Protein AF-A0A531M5A5-F1 (afdb_monomer_lite)

Sequence (83 aa):
MGMGTATGTSTWKSDIAFALLAALLLLALNAQQGFPQLANPAGDNDSLLQLVEVRDLLAGQGWFDLHQYRMGLEGGFVMHWSR

Foldseek 3Di:
DDDDDDPDDDCVVVVVVVVVVVVVVVVVVCCVVPVVQLPDPPHDPVSVLVVVVVVVVVVPQDQAQQFDCPDDDHRGDGDPDHD

Structure (mmCIF, N/CA/C/O backbone):
data_AF-A0A531M5A5-F1
#
_entry.id   AF-A0A531M5A5-F1
#
loop_
_atom_site.group_PDB
_atom_site.id
_atom_site.type_symbol
_atom_site.label_atom_id
_atom_site.label_alt_id
_atom_site.label_comp_id
_atom_site.label_asym_id
_atom_site.label_entity_id
_atom_site.label_seq_id
_atom_site.pdbx_PDB_ins_code
_atom_site.Cartn_x
_atom_site.Cartn_y
_atom_site.Cartn_z
_atom_site.occupancy
_atom_site.B_iso_or_equiv
_atom_site.auth_seq_id
_atom_site.auth_comp_id
_atom_site.auth_asym_id
_atom_site.auth_atom_id
_atom_site.pdbx_PDB_model_num
ATOM 1 N N . MET A 1 1 ? -33.404 2.840 56.145 1.00 44.34 1 MET A N 1
ATOM 2 C CA . MET A 1 1 ? -32.867 1.760 55.291 1.00 44.34 1 MET A CA 1
ATOM 3 C C . MET A 1 1 ? -33.189 2.122 53.845 1.00 44.34 1 MET A C 1
ATOM 5 O O . MET A 1 1 ? -34.261 1.794 53.365 1.00 44.34 1 MET A O 1
ATOM 9 N N . GLY A 1 2 ? -32.350 2.950 53.215 1.00 48.00 2 GLY A N 1
ATOM 10 C CA . GLY A 1 2 ? -32.554 3.415 51.839 1.00 48.00 2 GLY A CA 1
ATOM 11 C C . GLY A 1 2 ? -31.699 2.579 50.898 1.00 48.00 2 GLY A C 1
ATOM 12 O O . GLY A 1 2 ? -30.478 2.692 50.934 1.00 48.00 2 GLY A O 1
ATOM 13 N N . MET A 1 3 ? -32.332 1.704 50.122 1.00 53.81 3 MET A N 1
ATOM 14 C CA . MET A 1 3 ? -31.669 0.868 49.124 1.00 53.81 3 MET A CA 1
ATOM 15 C C . MET A 1 3 ? -31.356 1.740 47.900 1.00 53.81 3 MET A C 1
ATOM 17 O O . MET A 1 3 ? -32.269 2.184 47.209 1.00 53.81 3 MET A O 1
ATOM 21 N N . GLY A 1 4 ? -30.078 2.036 47.665 1.00 58.72 4 GLY A N 1
ATOM 22 C CA . GLY A 1 4 ? -29.631 2.762 46.478 1.00 58.72 4 GLY A CA 1
ATOM 23 C C . GLY A 1 4 ? -29.689 1.872 45.237 1.00 58.72 4 GLY A C 1
ATOM 24 O O . GLY A 1 4 ? -29.166 0.762 45.247 1.00 58.72 4 GLY A O 1
ATOM 25 N N . THR A 1 5 ? -30.292 2.362 44.156 1.00 54.84 5 THR A N 1
ATOM 26 C CA . THR A 1 5 ? -30.198 1.738 42.831 1.00 54.84 5 THR A CA 1
ATOM 27 C C . THR A 1 5 ? -29.223 2.547 41.983 1.00 54.84 5 THR A C 1
ATOM 29 O O . THR A 1 5 ? -29.597 3.552 41.380 1.00 54.84 5 THR A O 1
ATOM 32 N N . ALA A 1 6 ? -27.954 2.139 41.963 1.00 59.09 6 ALA A N 1
ATOM 33 C CA . ALA A 1 6 ? -26.986 2.666 41.009 1.00 59.09 6 ALA A CA 1
ATOM 34 C C . ALA A 1 6 ? -27.261 2.031 39.638 1.00 59.09 6 ALA A C 1
ATOM 36 O O . ALA A 1 6 ? -26.921 0.874 39.393 1.00 59.09 6 ALA A O 1
ATOM 37 N N . THR A 1 7 ? -27.918 2.773 38.751 1.00 57.59 7 THR A N 1
ATOM 38 C CA . THR A 1 7 ? -28.129 2.360 37.361 1.00 57.59 7 THR A CA 1
ATOM 39 C C . THR A 1 7 ? -26.808 2.508 36.608 1.00 57.59 7 THR A C 1
ATOM 41 O O . THR A 1 7 ? -26.451 3.604 36.182 1.00 57.59 7 THR A O 1
ATOM 44 N N . GLY A 1 8 ? -26.044 1.422 36.483 1.00 64.25 8 GLY A N 1
ATOM 45 C CA . GLY A 1 8 ? -24.822 1.408 35.680 1.00 64.25 8 GLY A CA 1
ATOM 46 C C . GLY A 1 8 ? -25.153 1.629 34.204 1.00 64.25 8 GLY A C 1
ATOM 47 O O . GLY A 1 8 ? -25.836 0.812 33.587 1.00 64.25 8 GLY A O 1
ATOM 48 N N . THR A 1 9 ? -24.698 2.739 33.629 1.00 72.06 9 THR A N 1
ATOM 49 C CA . THR A 1 9 ? -24.774 2.966 32.185 1.00 72.06 9 THR A CA 1
ATOM 50 C C . THR A 1 9 ? -23.757 2.066 31.480 1.00 72.06 9 THR A C 1
ATOM 52 O O . THR A 1 9 ? -22.605 1.952 31.884 1.00 72.06 9 THR A O 1
ATOM 55 N N . SER A 1 10 ? -24.188 1.383 30.421 1.00 73.62 10 SER A N 1
ATOM 56 C CA . SER A 1 10 ? -23.341 0.483 29.632 1.00 73.62 10 SER A CA 1
ATOM 57 C C . SER A 1 10 ? -22.301 1.282 28.823 1.00 73.62 10 SER A C 1
ATOM 59 O O . SER A 1 10 ? -22.675 1.959 27.863 1.00 73.62 10 SER A O 1
ATOM 61 N N . THR A 1 11 ? -21.012 1.169 29.161 1.00 87.44 11 THR A N 1
ATOM 62 C CA . THR A 1 11 ? -19.905 1.952 28.564 1.00 87.44 11 THR A CA 1
ATOM 63 C C . THR A 1 11 ? -19.251 1.326 27.330 1.00 87.44 11 THR A C 1
ATOM 65 O O . THR A 1 11 ? -18.557 2.031 26.603 1.00 87.44 11 THR A O 1
ATOM 68 N N . TRP A 1 12 ? -19.510 0.046 27.027 1.00 91.75 12 TRP A N 1
ATOM 69 C CA . TRP A 1 12 ? -18.735 -0.724 26.036 1.00 91.75 12 TRP A CA 1
ATOM 70 C C . TRP A 1 12 ? -18.671 -0.096 24.635 1.00 91.75 12 TRP A C 1
ATOM 72 O O . TRP A 1 12 ? -17.673 -0.235 23.937 1.00 91.75 12 TRP A O 1
ATOM 82 N N . LYS A 1 13 ? -19.721 0.621 24.211 1.00 92.25 13 LYS A N 1
ATOM 83 C CA . LYS A 1 13 ? -19.732 1.334 22.923 1.00 92.25 13 LYS A CA 1
ATOM 84 C C . LYS A 1 13 ? -18.720 2.475 22.902 1.00 92.25 13 LYS A C 1
ATOM 86 O O . LYS A 1 13 ? -18.031 2.653 21.903 1.00 92.25 13 LYS A O 1
ATOM 91 N N . SER A 1 14 ? -18.639 3.232 23.994 1.00 92.38 14 SER A N 1
ATOM 92 C CA . SER A 1 14 ? -17.650 4.294 24.162 1.00 92.38 14 SER A CA 1
ATOM 93 C C . SER A 1 14 ? -16.248 3.702 24.221 1.00 92.38 14 SER A C 1
ATOM 95 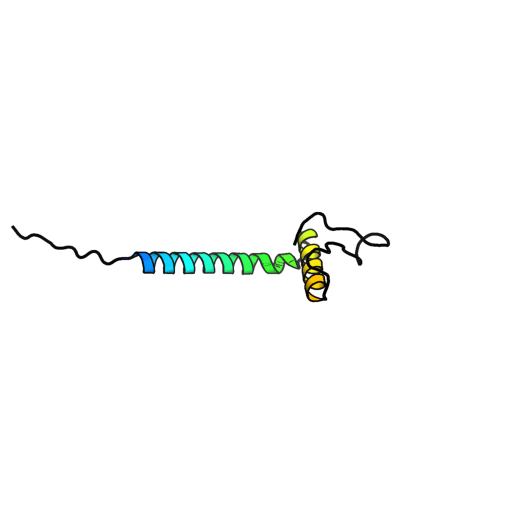O O . SER A 1 14 ? -15.355 4.210 23.555 1.00 92.38 14 SER A O 1
ATOM 97 N N . ASP A 1 15 ? -16.076 2.583 24.926 1.00 94.81 15 ASP A N 1
ATOM 98 C CA . ASP A 1 15 ? -14.788 1.891 25.029 1.00 94.81 15 ASP A CA 1
ATOM 99 C C . ASP A 1 15 ? -14.297 1.410 23.649 1.00 94.81 15 ASP A C 1
ATOM 101 O O . ASP A 1 15 ? -13.148 1.653 23.281 1.00 94.81 15 ASP A O 1
ATOM 105 N N . ILE A 1 16 ? -15.181 0.822 22.829 1.00 97.12 16 ILE A N 1
ATOM 106 C CA . ILE A 1 16 ? -14.874 0.458 21.435 1.00 97.12 16 ILE A CA 1
ATOM 107 C C . ILE A 1 16 ? -14.563 1.694 20.594 1.00 97.12 16 ILE A C 1
ATOM 109 O O . ILE A 1 16 ? -13.605 1.675 19.824 1.00 97.12 16 ILE A O 1
ATOM 113 N N . ALA A 1 17 ? -15.348 2.765 20.717 1.00 96.88 17 ALA A N 1
ATOM 114 C CA . ALA A 1 17 ? -15.104 3.988 19.960 1.00 96.88 17 ALA A CA 1
ATOM 115 C C . ALA A 1 17 ? -13.723 4.578 20.286 1.00 96.88 17 ALA A C 1
ATOM 117 O O . ALA A 1 17 ? -12.979 4.928 19.373 1.00 96.88 17 ALA A O 1
ATOM 118 N N . PHE A 1 18 ? -13.339 4.618 21.565 1.00 97.69 18 PHE A N 1
ATOM 119 C CA . PHE A 1 18 ? -12.008 5.056 21.980 1.00 97.69 18 PHE A CA 1
ATOM 120 C C . PHE A 1 18 ? -10.906 4.121 21.484 1.00 97.69 18 PHE A C 1
ATOM 122 O O . PHE A 1 18 ? -9.893 4.607 20.985 1.00 97.69 18 PHE A O 1
ATOM 129 N N . ALA A 1 19 ? -11.104 2.803 21.556 1.00 97.75 19 ALA A N 1
ATOM 130 C CA . ALA A 1 19 ? -10.139 1.835 21.042 1.00 97.75 19 ALA A CA 1
ATOM 131 C C . ALA A 1 19 ? -9.928 1.985 19.526 1.00 97.75 19 ALA A C 1
ATOM 133 O O . ALA A 1 19 ? -8.790 1.992 19.062 1.00 97.75 19 ALA A O 1
ATOM 134 N N . LEU A 1 20 ? -11.006 2.169 18.757 1.00 98.50 20 LEU A N 1
ATOM 135 C CA . LEU A 1 20 ? -10.935 2.407 17.315 1.00 98.50 20 LEU A CA 1
ATOM 136 C C . LEU A 1 20 ? -10.237 3.729 16.992 1.00 98.50 20 LEU A C 1
ATOM 138 O O . LEU A 1 20 ? -9.370 3.758 16.124 1.00 98.50 20 LEU A O 1
ATOM 142 N N . LEU A 1 21 ? -10.565 4.811 17.703 1.00 98.62 21 LEU A N 1
ATOM 143 C CA . LEU A 1 21 ? -9.898 6.103 17.522 1.00 98.62 21 LEU A CA 1
ATOM 144 C C . LEU A 1 21 ? -8.402 6.014 17.836 1.00 98.62 21 LEU A C 1
ATOM 146 O O . LEU A 1 21 ? -7.588 6.520 17.067 1.00 98.62 21 LEU A O 1
ATOM 150 N N . ALA A 1 22 ? -8.033 5.337 18.923 1.00 98.50 22 ALA A N 1
ATOM 151 C CA . ALA A 1 22 ? -6.638 5.111 19.278 1.00 98.50 22 ALA A CA 1
ATOM 152 C C . ALA A 1 22 ? -5.914 4.267 18.218 1.00 98.50 22 ALA A C 1
ATOM 154 O O . ALA A 1 22 ? -4.810 4.621 17.808 1.00 98.50 22 ALA A O 1
ATOM 155 N N . ALA A 1 23 ? -6.541 3.195 17.723 1.00 98.56 23 ALA A N 1
ATOM 156 C CA . ALA A 1 23 ? -5.972 2.348 16.677 1.00 98.56 23 ALA A CA 1
ATOM 157 C C . ALA A 1 23 ? -5.764 3.117 15.364 1.00 98.56 23 ALA A C 1
ATOM 159 O O . ALA A 1 23 ? -4.696 3.025 14.765 1.00 98.56 23 ALA A O 1
ATOM 160 N N . LEU A 1 24 ? -6.748 3.917 14.941 1.00 98.62 24 LEU A N 1
ATOM 161 C CA . LEU A 1 24 ? -6.643 4.753 13.744 1.00 98.62 24 LEU A CA 1
ATOM 162 C C . LEU A 1 24 ? -5.577 5.840 13.895 1.00 98.62 24 LEU A C 1
ATOM 164 O O . LEU A 1 24 ? -4.831 6.087 12.951 1.00 98.62 24 LEU A O 1
ATOM 168 N N . LEU A 1 25 ? -5.468 6.459 15.073 1.00 98.50 25 LEU A N 1
ATOM 169 C CA . LEU A 1 25 ? -4.420 7.437 15.351 1.00 98.50 25 LEU A CA 1
ATOM 170 C C . LEU A 1 25 ? -3.034 6.793 15.269 1.00 98.50 25 LEU A C 1
ATOM 172 O O . LEU A 1 25 ? -2.160 7.312 14.581 1.00 98.50 25 LEU A O 1
ATOM 176 N N . LEU A 1 26 ? -2.834 5.649 15.927 1.00 98.44 26 LEU A N 1
ATOM 177 C CA . LEU A 1 26 ? -1.567 4.922 15.864 1.00 98.44 26 LEU A CA 1
ATOM 178 C C . LEU A 1 26 ? -1.246 4.486 14.433 1.00 98.44 26 LEU A C 1
ATOM 180 O O . LEU A 1 26 ? -0.109 4.652 13.997 1.00 98.44 26 LEU A O 1
ATOM 184 N N . LEU A 1 27 ? -2.232 3.990 13.685 1.00 98.12 27 LEU A N 1
ATOM 185 C CA . LEU A 1 27 ? -2.068 3.640 12.277 1.00 98.12 27 LEU A CA 1
ATOM 186 C C . LEU A 1 27 ? -1.630 4.853 11.447 1.00 98.12 27 LEU A C 1
ATOM 188 O O . LEU A 1 27 ? -0.672 4.752 10.686 1.00 98.12 27 LEU A O 1
ATOM 192 N N . ALA A 1 28 ? -2.285 6.003 11.621 1.00 97.94 28 ALA A N 1
ATOM 193 C CA . ALA A 1 28 ? -1.955 7.229 10.902 1.00 97.94 28 ALA A CA 1
ATOM 194 C C . ALA A 1 28 ? -0.539 7.724 11.227 1.00 97.94 28 ALA A C 1
ATOM 196 O O . ALA A 1 28 ? 0.198 8.100 10.319 1.00 97.94 28 ALA A O 1
ATOM 197 N N . LEU A 1 29 ? -0.129 7.675 12.498 1.00 97.69 29 LEU A N 1
ATOM 198 C CA . LEU A 1 29 ? 1.227 8.044 12.912 1.00 97.69 29 LEU A CA 1
ATOM 199 C C . LEU A 1 29 ? 2.279 7.103 12.308 1.00 97.69 29 LEU A C 1
ATOM 201 O O . LEU A 1 29 ? 3.282 7.578 11.776 1.00 97.69 29 LEU A O 1
ATOM 205 N N . ASN A 1 30 ? 2.028 5.790 12.321 1.00 96.81 30 ASN A N 1
ATOM 206 C CA . ASN A 1 30 ? 2.914 4.810 11.689 1.00 96.81 30 ASN A CA 1
ATOM 207 C C . ASN A 1 30 ? 3.011 5.034 10.173 1.00 96.81 30 ASN A C 1
ATOM 209 O O . ASN A 1 30 ? 4.109 5.045 9.627 1.00 96.81 30 ASN A O 1
ATOM 213 N N . ALA A 1 31 ? 1.888 5.275 9.492 1.00 95.00 31 ALA A N 1
ATOM 214 C CA . ALA A 1 31 ? 1.873 5.542 8.055 1.00 95.00 31 ALA A CA 1
ATOM 215 C C . ALA A 1 31 ? 2.624 6.837 7.705 1.00 95.00 31 ALA A C 1
ATOM 217 O O . ALA A 1 31 ? 3.456 6.841 6.798 1.00 95.00 31 ALA A O 1
ATOM 218 N N . GLN A 1 32 ? 2.398 7.913 8.468 1.00 96.12 32 GLN A N 1
ATOM 219 C CA . GLN A 1 32 ? 3.073 9.200 8.284 1.00 96.12 32 GLN A CA 1
ATOM 220 C C . GLN A 1 32 ? 4.596 9.074 8.419 1.00 96.12 32 GLN A C 1
ATOM 222 O O . GLN A 1 32 ? 5.337 9.769 7.724 1.00 96.12 32 GLN A O 1
ATOM 227 N N . GLN A 1 33 ? 5.059 8.198 9.313 1.00 92.69 33 GLN A N 1
ATOM 228 C CA . GLN A 1 33 ? 6.479 7.955 9.542 1.00 92.69 33 GLN A CA 1
ATOM 229 C C . GLN A 1 33 ? 7.086 6.854 8.678 1.00 92.69 33 GLN A C 1
ATOM 231 O O . GLN A 1 33 ? 8.306 6.801 8.638 1.00 92.69 33 GLN A O 1
ATOM 236 N N . GLY A 1 34 ? 6.300 5.970 8.060 1.00 91.00 34 GLY A N 1
ATOM 237 C CA . GLY A 1 34 ? 6.808 4.819 7.305 1.00 91.00 34 GLY 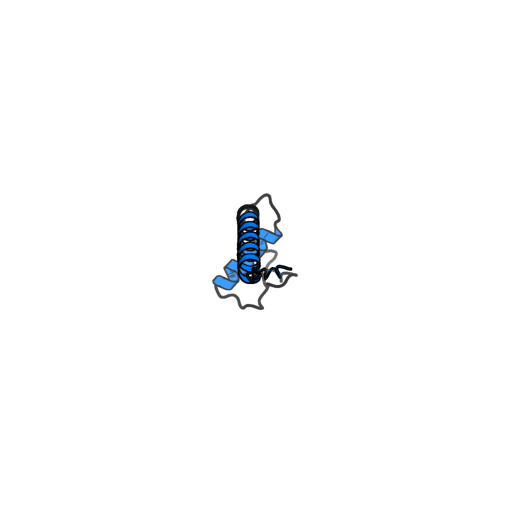A CA 1
ATOM 238 C C . GLY A 1 34 ? 6.710 4.971 5.787 1.00 91.00 34 GLY A C 1
ATOM 239 O O . GLY A 1 34 ? 7.591 4.515 5.065 1.00 91.00 34 GLY A O 1
ATOM 240 N N . PHE A 1 35 ? 5.665 5.624 5.271 1.00 90.81 35 PHE A N 1
ATOM 241 C CA . PHE A 1 35 ? 5.469 5.756 3.822 1.00 90.81 35 PHE A CA 1
ATOM 242 C C . PHE A 1 35 ? 6.588 6.523 3.105 1.00 90.81 35 PHE A C 1
ATOM 244 O O . PHE A 1 35 ? 6.992 6.074 2.030 1.00 90.81 35 PHE A O 1
ATOM 251 N N . PRO A 1 36 ? 7.143 7.622 3.655 1.00 91.31 36 PRO A N 1
ATOM 252 C CA . PRO A 1 36 ? 8.284 8.291 3.025 1.00 91.31 36 PRO A CA 1
ATOM 253 C C . PRO A 1 36 ? 9.515 7.385 2.826 1.00 91.31 36 PRO A C 1
ATOM 255 O O . PRO A 1 36 ? 10.326 7.623 1.935 1.00 91.31 36 PRO A O 1
ATOM 258 N N . GLN A 1 37 ? 9.656 6.338 3.637 1.00 90.62 37 GLN A N 1
ATOM 259 C CA . GLN A 1 37 ? 10.817 5.461 3.708 1.00 90.62 37 GLN A CA 1
ATOM 260 C C . GLN A 1 37 ? 10.747 4.379 2.639 1.00 90.62 37 GLN A C 1
ATOM 262 O O . GLN A 1 37 ? 11.794 3.940 2.177 1.00 90.62 37 GLN A O 1
ATOM 267 N N . LEU A 1 38 ? 9.541 4.029 2.181 1.00 88.88 38 LEU A N 1
ATOM 268 C CA . LEU A 1 38 ? 9.343 3.082 1.084 1.00 88.88 38 LEU A CA 1
ATOM 269 C C . LEU A 1 38 ? 10.016 3.552 -0.211 1.00 88.88 38 LEU A C 1
ATOM 271 O O . LEU A 1 38 ? 10.496 2.739 -0.991 1.00 88.88 38 LEU A O 1
ATOM 275 N N . ALA A 1 39 ? 10.058 4.869 -0.429 1.00 86.44 39 ALA A N 1
ATOM 276 C CA . ALA A 1 39 ? 10.661 5.493 -1.603 1.00 86.44 39 ALA A CA 1
ATOM 277 C C . ALA A 1 39 ? 12.049 6.103 -1.328 1.00 86.44 39 ALA A C 1
ATOM 279 O O . ALA A 1 39 ? 12.575 6.814 -2.184 1.00 86.44 39 ALA A O 1
ATOM 280 N N . ASN A 1 40 ? 12.638 5.872 -0.147 1.00 90.50 40 ASN A N 1
ATOM 281 C CA . ASN A 1 40 ? 13.923 6.456 0.233 1.00 90.50 40 ASN A CA 1
ATOM 282 C C . ASN A 1 40 ? 15.091 5.724 -0.464 1.00 90.50 40 ASN A C 1
ATOM 284 O O . ASN A 1 40 ? 15.379 4.586 -0.098 1.00 90.50 40 ASN A O 1
ATOM 288 N N . PRO A 1 41 ? 15.841 6.367 -1.383 1.00 83.06 41 PRO A N 1
ATOM 289 C CA . PRO A 1 41 ? 16.951 5.724 -2.098 1.00 83.06 41 PRO A CA 1
ATOM 290 C C . PRO A 1 41 ? 18.160 5.389 -1.217 1.00 83.06 41 PRO A C 1
ATOM 292 O O . PRO A 1 41 ? 19.008 4.599 -1.613 1.00 83.06 41 PRO A O 1
ATOM 295 N N . ALA A 1 42 ? 18.263 6.017 -0.044 1.00 87.81 42 ALA A N 1
ATOM 296 C CA . ALA A 1 42 ? 19.275 5.711 0.966 1.00 87.81 42 ALA A CA 1
ATOM 297 C C . ALA A 1 42 ? 18.749 4.752 2.053 1.00 87.81 42 ALA A C 1
ATOM 299 O O . ALA A 1 42 ? 19.413 4.555 3.070 1.00 87.81 42 ALA A O 1
ATOM 300 N N . GLY A 1 43 ? 17.526 4.241 1.884 1.00 86.25 43 GLY A N 1
ATOM 301 C CA . GLY A 1 43 ? 16.860 3.335 2.809 1.00 86.25 43 GLY A CA 1
ATOM 302 C C . GLY A 1 43 ? 17.074 1.866 2.458 1.00 86.25 43 GLY A C 1
ATOM 303 O O . GLY A 1 43 ? 18.083 1.477 1.877 1.00 86.25 43 GLY A O 1
ATOM 304 N N . ASP A 1 44 ? 16.101 1.050 2.846 1.00 88.19 44 ASP A N 1
ATOM 305 C CA . ASP A 1 44 ? 16.059 -0.366 2.511 1.00 88.19 44 ASP A CA 1
ATOM 306 C C . ASP A 1 44 ? 15.727 -0.567 1.021 1.00 88.19 44 ASP A C 1
ATOM 308 O O . ASP A 1 44 ? 14.708 -0.085 0.521 1.00 88.19 44 ASP A O 1
ATOM 312 N N . ASN A 1 45 ? 16.591 -1.294 0.311 1.00 86.75 45 ASN A N 1
ATOM 313 C CA . ASN A 1 45 ? 16.401 -1.582 -1.107 1.00 86.75 45 ASN A CA 1
ATOM 314 C C . ASN A 1 45 ? 15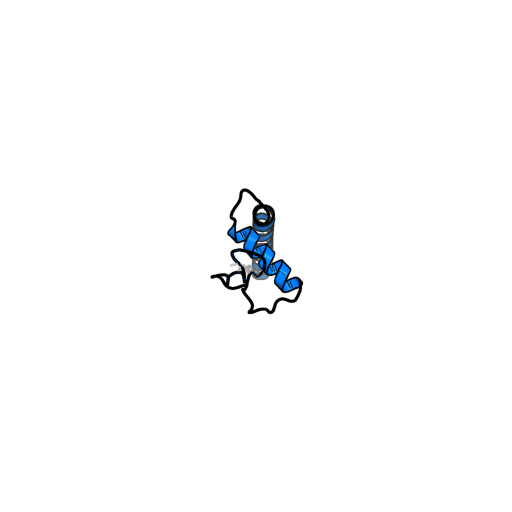.178 -2.474 -1.348 1.00 86.75 45 ASN A C 1
ATOM 316 O O . ASN A 1 45 ? 14.517 -2.314 -2.374 1.00 86.75 45 ASN A O 1
ATOM 320 N N . ASP A 1 46 ? 14.842 -3.368 -0.415 1.00 90.50 46 ASP A N 1
ATOM 321 C CA . ASP A 1 46 ? 13.706 -4.277 -0.579 1.00 90.50 46 ASP A CA 1
ATOM 322 C C . ASP A 1 46 ? 12.386 -3.501 -0.612 1.00 90.50 46 ASP A C 1
ATOM 324 O O . ASP A 1 46 ? 11.516 -3.782 -1.436 1.00 90.50 46 ASP A O 1
ATOM 328 N N . SER A 1 47 ? 12.275 -2.440 0.188 1.00 90.38 47 SER A N 1
ATOM 329 C CA . SER A 1 47 ? 11.126 -1.530 0.176 1.00 90.38 47 SER A CA 1
ATOM 330 C C . SER A 1 47 ? 10.881 -0.890 -1.204 1.00 90.38 47 SER A C 1
ATOM 332 O O . SER A 1 47 ? 9.741 -0.822 -1.670 1.00 90.38 47 SER A O 1
ATOM 334 N N . LEU A 1 48 ? 11.941 -0.482 -1.912 1.00 90.19 48 LEU A N 1
ATOM 335 C CA . LEU A 1 48 ? 11.828 0.037 -3.282 1.00 90.19 48 LEU A CA 1
ATOM 336 C C . LEU A 1 48 ? 11.397 -1.050 -4.266 1.00 90.19 48 LEU A C 1
ATOM 338 O O . LEU A 1 48 ? 10.574 -0.801 -5.150 1.00 90.19 48 LEU A O 1
ATOM 342 N N . LEU A 1 49 ? 11.945 -2.255 -4.120 1.00 90.88 49 LEU A N 1
ATOM 343 C CA . LEU A 1 49 ? 11.597 -3.389 -4.968 1.00 90.88 49 LEU A CA 1
ATOM 344 C C . LEU A 1 49 ? 10.130 -3.808 -4.795 1.00 90.88 49 LEU A C 1
ATOM 346 O O . LEU A 1 49 ? 9.453 -4.071 -5.788 1.00 90.88 49 LEU A O 1
ATOM 350 N N . GLN A 1 50 ? 9.605 -3.770 -3.572 1.00 91.19 50 GLN A N 1
ATOM 351 C CA . GLN A 1 50 ? 8.182 -3.991 -3.296 1.00 91.19 50 GLN A CA 1
ATOM 352 C C . GLN A 1 50 ? 7.298 -2.919 -3.955 1.00 91.19 50 GLN A C 1
ATOM 354 O O . GLN A 1 50 ? 6.244 -3.237 -4.507 1.00 91.19 50 GLN A O 1
ATOM 359 N N . LEU A 1 51 ? 7.728 -1.649 -3.994 1.00 91.88 51 LEU A N 1
ATOM 360 C CA . LEU A 1 51 ? 7.011 -0.617 -4.757 1.00 91.88 51 LEU A CA 1
ATOM 361 C C . LEU A 1 51 ? 7.016 -0.896 -6.268 1.00 91.88 51 LEU A C 1
ATOM 363 O O . LEU A 1 51 ? 6.027 -0.603 -6.946 1.00 91.88 51 LEU A O 1
ATOM 367 N N . VAL A 1 52 ? 8.098 -1.468 -6.808 1.00 92.31 52 VAL A N 1
ATOM 368 C CA . VAL A 1 52 ? 8.135 -1.902 -8.213 1.00 92.31 52 VAL A CA 1
ATOM 369 C C . VAL A 1 52 ? 7.146 -3.042 -8.457 1.00 92.31 52 VAL A C 1
ATOM 371 O O . VAL A 1 52 ? 6.401 -2.969 -9.432 1.00 92.31 52 VAL A O 1
ATOM 374 N N . GLU A 1 53 ? 7.066 -4.032 -7.565 1.00 93.38 53 GLU A N 1
ATOM 375 C CA . GLU A 1 53 ? 6.068 -5.109 -7.651 1.00 93.38 53 GLU A CA 1
ATOM 376 C C . GLU A 1 53 ? 4.630 -4.584 -7.635 1.00 93.38 53 GLU A C 1
ATOM 378 O O . GLU A 1 53 ? 3.811 -5.000 -8.457 1.00 93.38 53 GLU A O 1
ATOM 383 N N . VAL A 1 54 ? 4.313 -3.638 -6.744 1.00 93.69 54 VAL A N 1
ATOM 384 C CA . VAL A 1 54 ? 2.989 -2.996 -6.702 1.00 93.69 54 VAL A CA 1
ATOM 385 C C . VAL A 1 54 ? 2.713 -2.247 -8.004 1.00 93.69 54 VAL A C 1
ATOM 387 O O . VAL A 1 54 ? 1.622 -2.361 -8.562 1.00 93.69 54 VAL A O 1
ATOM 390 N N . ARG A 1 55 ? 3.699 -1.510 -8.528 1.00 94.19 55 ARG A N 1
ATOM 391 C CA . ARG A 1 55 ? 3.573 -0.811 -9.813 1.00 94.19 55 ARG A CA 1
ATOM 392 C C . ARG A 1 55 ? 3.297 -1.784 -10.957 1.00 94.19 55 ARG A C 1
ATOM 394 O O . ARG A 1 55 ? 2.463 -1.481 -11.803 1.00 94.19 55 ARG A O 1
ATOM 401 N N . ASP A 1 56 ? 3.976 -2.923 -10.987 1.00 95.31 56 ASP A N 1
ATOM 402 C CA . ASP A 1 56 ? 3.794 -3.924 -12.034 1.00 95.31 56 ASP A CA 1
ATOM 403 C C . ASP A 1 56 ? 2.446 -4.635 -11.932 1.00 95.31 56 ASP A C 1
ATOM 405 O O . ASP A 1 56 ? 1.780 -4.818 -12.951 1.00 95.31 56 ASP A O 1
ATOM 409 N N . LEU A 1 57 ? 1.974 -4.932 -10.718 1.00 95.62 57 LEU A N 1
ATOM 410 C CA . LEU A 1 57 ? 0.612 -5.419 -10.498 1.00 95.62 57 LEU A CA 1
ATOM 411 C C . LEU A 1 57 ? -0.429 -4.420 -11.027 1.00 95.62 57 LEU A C 1
ATOM 413 O O . LEU A 1 57 ? -1.338 -4.804 -11.761 1.00 95.62 57 LEU A O 1
ATOM 417 N N . LEU A 1 58 ? -0.278 -3.131 -10.706 1.00 97.19 58 LEU A N 1
ATOM 418 C CA . LEU A 1 58 ? -1.156 -2.075 -11.224 1.00 97.19 58 LEU A CA 1
ATOM 419 C C . LEU A 1 58 ? -1.044 -1.908 -12.749 1.00 97.19 58 LEU A C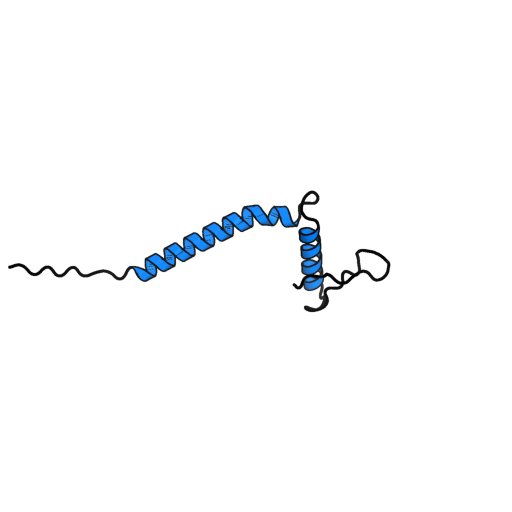 1
ATOM 421 O O . LEU A 1 58 ? -2.007 -1.485 -13.386 1.00 97.19 58 LEU A O 1
ATOM 425 N N . ALA A 1 59 ? 0.099 -2.265 -13.339 1.00 96.88 59 ALA A N 1
ATOM 426 C CA . ALA A 1 59 ? 0.321 -2.291 -14.783 1.00 96.88 59 ALA A CA 1
ATOM 427 C C . ALA A 1 59 ? -0.171 -3.587 -15.464 1.00 96.88 59 ALA A C 1
ATOM 429 O O . ALA A 1 59 ? -0.047 -3.713 -16.682 1.00 96.88 59 ALA A O 1
ATOM 430 N N . GLY A 1 60 ? -0.754 -4.529 -14.711 1.00 97.19 60 GLY A N 1
ATOM 431 C CA . GLY A 1 60 ? -1.378 -5.746 -15.236 1.00 97.19 60 GLY A CA 1
ATOM 432 C C . GLY A 1 60 ? -0.571 -7.035 -15.062 1.00 97.19 60 GLY A C 1
ATOM 433 O O . GLY A 1 60 ? -1.013 -8.079 -15.543 1.00 97.19 60 GLY A O 1
ATOM 434 N N . GLN A 1 61 ? 0.573 -7.007 -14.372 1.00 96.56 61 GLN A N 1
ATOM 435 C CA . GLN A 1 61 ? 1.288 -8.226 -13.984 1.00 96.56 61 GLN A CA 1
ATOM 436 C C . GLN A 1 61 ? 0.393 -9.078 -13.068 1.00 96.56 61 GLN A C 1
ATOM 438 O O . GLN A 1 61 ? -0.222 -8.573 -12.125 1.00 96.56 61 GLN A O 1
ATOM 443 N N . GLY A 1 62 ? 0.284 -10.379 -13.351 1.00 95.19 62 GLY A N 1
ATOM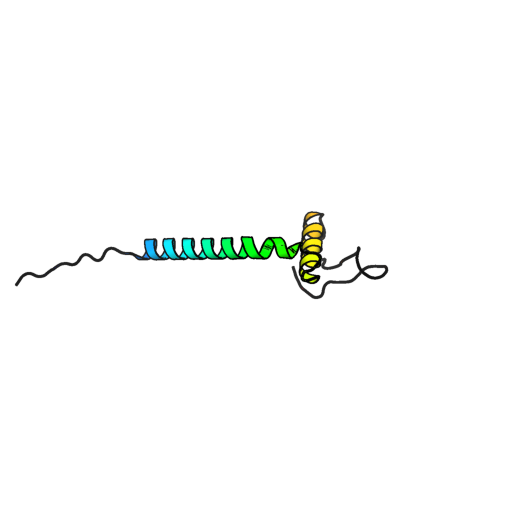 444 C CA . GLY A 1 62 ? -0.634 -11.270 -12.631 1.00 95.19 62 GLY A CA 1
ATOM 445 C C . GLY A 1 62 ? -0.319 -11.339 -11.134 1.00 95.19 62 GLY A C 1
ATOM 446 O O . GLY A 1 62 ? 0.826 -11.165 -10.738 1.00 95.19 62 GLY A O 1
ATOM 447 N N . TRP A 1 63 ? -1.308 -11.627 -10.281 1.00 93.88 63 TRP A N 1
ATOM 448 C CA . TRP A 1 63 ? -1.137 -11.652 -8.813 1.00 93.88 63 TRP A CA 1
ATOM 449 C C . TRP A 1 63 ? -0.030 -12.604 -8.312 1.00 93.88 63 TRP A C 1
ATOM 451 O O . TRP A 1 63 ? 0.630 -12.317 -7.322 1.00 93.88 63 TRP A O 1
ATOM 461 N N . PHE A 1 64 ? 0.200 -13.718 -9.013 1.00 94.00 64 PHE A N 1
ATOM 462 C CA . PHE A 1 64 ? 1.206 -14.727 -8.647 1.00 94.00 64 PHE A CA 1
ATOM 463 C C . PHE A 1 64 ? 2.525 -14.599 -9.418 1.00 94.00 64 PHE A C 1
ATOM 465 O O . PHE A 1 64 ? 3.444 -15.384 -9.204 1.00 94.00 64 PHE A O 1
ATOM 472 N N . ASP A 1 65 ? 2.621 -13.634 -10.331 1.00 94.44 65 ASP A N 1
ATOM 473 C CA . ASP A 1 65 ? 3.839 -13.394 -11.094 1.00 94.44 65 ASP A CA 1
ATOM 474 C C . ASP A 1 65 ? 4.791 -12.495 -10.296 1.00 94.44 65 ASP A C 1
ATOM 476 O O . ASP A 1 65 ? 4.672 -11.274 -10.311 1.00 94.44 65 ASP A O 1
ATOM 480 N N . LEU A 1 66 ? 5.714 -13.093 -9.549 1.00 94.31 66 LEU A N 1
ATOM 481 C CA . LEU A 1 66 ? 6.721 -12.384 -8.747 1.00 94.31 66 LEU A CA 1
ATOM 482 C C . LEU A 1 66 ? 8.018 -12.123 -9.533 1.00 94.31 66 LEU A C 1
ATOM 484 O O . LEU A 1 66 ? 9.074 -11.885 -8.948 1.00 94.31 66 LEU A O 1
ATOM 488 N N . HIS A 1 67 ? 7.977 -12.224 -10.864 1.00 94.25 67 HIS A N 1
ATOM 489 C CA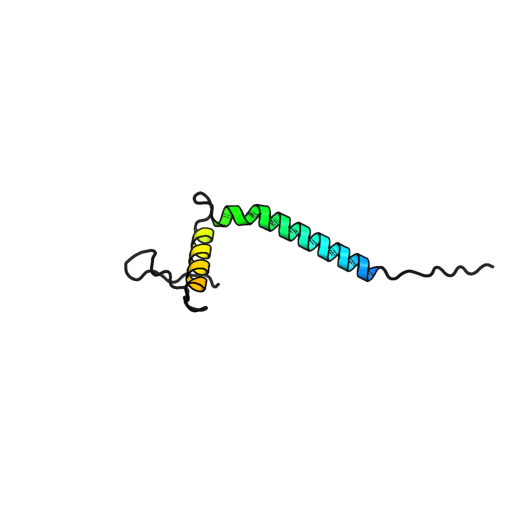 . HIS A 1 67 ? 9.151 -12.058 -11.704 1.00 94.25 67 HIS A CA 1
ATOM 490 C C . HIS A 1 67 ? 9.456 -10.573 -11.951 1.00 94.25 67 HIS A C 1
ATOM 492 O O . HIS A 1 67 ? 8.609 -9.809 -12.413 1.00 94.25 67 HIS A O 1
ATOM 498 N N . GLN A 1 68 ? 10.693 -10.152 -11.687 1.00 93.62 68 GLN A N 1
ATOM 499 C CA . GLN A 1 68 ? 11.180 -8.800 -11.954 1.00 93.62 68 GLN A CA 1
ATOM 500 C C . GLN A 1 68 ? 11.959 -8.765 -13.267 1.00 93.62 68 GLN A C 1
ATOM 502 O O . GLN A 1 68 ? 13.183 -8.863 -13.303 1.00 93.62 68 GLN A O 1
ATOM 507 N N . TYR A 1 69 ? 11.238 -8.600 -14.376 1.00 92.31 69 TYR A N 1
ATOM 508 C CA . TYR A 1 69 ? 11.802 -8.637 -15.734 1.00 92.31 69 TYR A CA 1
ATOM 509 C C . TYR A 1 69 ? 12.793 -7.509 -16.058 1.00 92.31 69 TYR A C 1
ATOM 511 O O . TYR A 1 69 ? 13.536 -7.600 -17.030 1.00 92.31 69 TYR A O 1
ATOM 519 N N . ARG A 1 70 ? 12.789 -6.419 -15.279 1.00 85.56 70 ARG A N 1
ATOM 520 C CA . ARG A 1 70 ? 13.611 -5.220 -15.528 1.00 85.56 70 ARG A CA 1
ATOM 521 C C . ARG A 1 70 ? 14.852 -5.130 -14.637 1.00 85.56 70 ARG A C 1
ATOM 523 O O . ARG A 1 70 ? 15.524 -4.102 -14.659 1.00 85.56 70 ARG A O 1
ATOM 530 N N . MET A 1 71 ? 15.139 -6.155 -13.835 1.00 86.25 71 MET A N 1
ATOM 531 C CA . MET A 1 71 ? 16.234 -6.139 -12.864 1.00 86.25 71 MET A CA 1
ATOM 532 C C . MET A 1 71 ? 17.081 -7.400 -12.920 1.00 86.25 71 MET A C 1
ATOM 534 O O . MET A 1 71 ? 16.560 -8.496 -13.062 1.00 86.25 71 MET A O 1
ATOM 538 N N . GLY A 1 72 ? 18.390 -7.239 -12.731 1.00 83.50 72 GLY A N 1
ATOM 539 C CA . GLY A 1 72 ? 19.352 -8.335 -12.796 1.00 83.50 72 GLY A CA 1
ATOM 540 C C . GLY A 1 72 ? 19.870 -8.591 -14.212 1.00 83.50 72 GLY A C 1
ATOM 541 O O . GLY A 1 72 ? 19.913 -7.689 -15.048 1.00 83.50 72 GLY A O 1
ATOM 542 N N . LEU A 1 73 ? 20.332 -9.820 -14.441 1.00 83.50 73 LEU A N 1
ATOM 543 C CA . LEU A 1 73 ? 20.824 -10.284 -15.739 1.00 83.50 73 LEU A CA 1
ATOM 544 C C . LEU A 1 73 ? 19.669 -10.478 -16.732 1.00 83.50 73 LEU A C 1
ATOM 546 O O . LEU A 1 73 ? 18.496 -10.371 -16.376 1.00 83.50 73 LEU A O 1
ATOM 550 N N . GLU A 1 74 ? 20.014 -10.770 -17.985 1.00 87.19 74 GLU A N 1
ATOM 551 C CA . GLU A 1 74 ? 19.039 -11.038 -19.041 1.00 87.19 74 GLU A CA 1
ATOM 552 C C . GLU A 1 74 ? 18.008 -12.089 -18.596 1.00 87.19 74 GLU A C 1
ATOM 554 O O . GLU A 1 74 ? 18.360 -13.160 -18.104 1.00 87.19 74 GLU A O 1
ATOM 559 N N . GLY A 1 75 ? 16.726 -11.747 -18.735 1.00 86.56 75 GLY A N 1
ATOM 560 C CA . GLY A 1 75 ? 15.600 -12.552 -18.263 1.00 86.56 75 GLY A CA 1
ATOM 561 C C . GLY A 1 75 ? 15.016 -12.089 -16.928 1.00 86.56 75 GLY A C 1
ATOM 562 O O . GLY A 1 75 ? 13.808 -12.202 -16.759 1.00 86.56 75 GLY A O 1
ATOM 563 N N . GLY A 1 76 ? 15.811 -11.488 -16.040 1.00 92.31 76 GLY A N 1
ATOM 564 C CA . GLY A 1 76 ? 15.402 -11.045 -14.705 1.00 92.31 76 GLY A CA 1
ATOM 565 C C . GLY A 1 76 ? 15.480 -12.139 -13.631 1.00 92.31 76 GLY A C 1
ATOM 566 O O . GLY A 1 76 ? 16.122 -13.168 -13.831 1.00 92.31 76 GLY A O 1
ATOM 567 N N . PHE A 1 77 ? 14.823 -11.935 -12.485 1.00 91.69 77 PHE A N 1
ATOM 568 C CA . PHE A 1 77 ? 14.727 -12.953 -11.428 1.00 91.69 77 PHE A CA 1
ATOM 569 C C . PHE A 1 77 ? 13.375 -12.943 -10.707 1.00 91.69 77 PHE A C 1
ATOM 571 O O . PHE A 1 77 ? 12.640 -11.958 -10.740 1.00 91.69 77 PHE A O 1
ATOM 578 N N . VAL A 1 78 ? 13.061 -14.056 -10.043 1.00 93.12 78 VAL A N 1
ATOM 579 C CA . VAL A 1 78 ? 11.873 -14.208 -9.192 1.00 93.12 78 VAL A CA 1
ATOM 580 C C . VAL A 1 78 ? 12.172 -13.686 -7.792 1.00 93.12 78 VAL A C 1
ATOM 582 O O . VAL A 1 78 ? 13.201 -14.031 -7.205 1.00 93.12 78 VAL A O 1
ATOM 585 N N . MET A 1 79 ? 11.262 -12.883 -7.250 1.00 92.94 79 MET A N 1
ATOM 586 C CA . MET A 1 79 ? 11.359 -12.372 -5.885 1.00 92.94 79 MET A CA 1
ATOM 587 C C . MET A 1 79 ? 11.077 -13.480 -4.875 1.00 92.94 79 MET A C 1
ATOM 589 O O . MET A 1 79 ? 10.228 -14.344 -5.086 1.00 92.94 79 MET A O 1
ATOM 593 N N . HIS A 1 80 ? 11.831 -13.485 -3.776 1.00 90.62 80 HIS A N 1
ATOM 594 C CA . HIS A 1 80 ? 11.769 -14.565 -2.791 1.00 90.62 80 HIS A CA 1
ATOM 595 C C . HIS A 1 80 ? 10.622 -14.409 -1.779 1.00 90.62 80 HIS A C 1
ATOM 597 O O . HIS A 1 80 ? 10.356 -15.336 -1.014 1.00 90.62 80 HIS A O 1
ATOM 603 N N . TRP A 1 81 ? 9.958 -13.253 -1.756 1.00 88.88 81 TRP A N 1
ATOM 604 C CA . TRP A 1 81 ? 8.796 -12.967 -0.917 1.00 88.88 81 TRP A CA 1
ATOM 605 C C . TRP A 1 81 ? 7.503 -13.007 -1.733 1.00 88.88 81 TRP A C 1
ATOM 607 O O . TRP A 1 81 ? 7.517 -12.869 -2.953 1.00 88.88 81 TRP A O 1
ATOM 617 N N . SER A 1 82 ? 6.371 -13.185 -1.051 1.00 81.69 82 SER A N 1
ATOM 618 C CA . SER A 1 82 ? 5.054 -13.014 -1.661 1.00 81.69 82 SER A CA 1
ATOM 619 C C . SER A 1 82 ? 4.620 -11.551 -1.639 1.00 81.69 82 SER A C 1
ATOM 621 O O . SER A 1 82 ? 5.094 -10.763 -0.821 1.00 81.69 82 SER A O 1
ATOM 623 N N . ARG A 1 83 ? 3.659 -11.228 -2.502 1.00 78.25 83 ARG A N 1
ATOM 624 C CA . ARG A 1 83 ? 2.806 -10.049 -2.345 1.00 78.25 83 ARG A CA 1
ATOM 625 C C . ARG A 1 83 ? 1.721 -10.270 -1.297 1.00 78.25 83 ARG A C 1
ATOM 627 O O . ARG A 1 83 ? 1.373 -11.451 -1.053 1.00 78.25 83 ARG A O 1
#

Radius of gyration: 24.3 Å; chains: 1; bounding box: 54×24×74 Å

pLDDT: mean 88.33, std 12.22, range [44.34, 98.62]

Secondary structure (DSSP, 8-state):
-----------HHHHHHHHHHHHHHHHHHHHHHHHHHHT-TTS-HHHHHHHHHHHHHHTT--TT--EETTSSSTT-EE-SS--